Protein AF-A0A7V5PD29-F1 (afdb_monomer_lite)

Sequence (175 aa):
MPEIHNSINRNTGRVLEGGLYTTETTFYGQGNYLDLYAETDEADSLERYLSHVAATGFGKDGALGKGFFKWERDDTFAPGDLFGRGDHSMNLSVFSAKDLSSVSGTYEIFTKYGKVWNGFGENNPFKKPFLAFREGSVFTSYPLRGSALTDVHSNPSIIHCTVPLMIRFKMTGAA

Structure (mmCIF, N/CA/C/O backbone):
data_AF-A0A7V5PD29-F1
#
_entry.id   AF-A0A7V5PD29-F1
#
loop_
_atom_site.group_PDB
_atom_site.id
_atom_site.type_symbol
_atom_site.label_atom_id
_atom_site.label_alt_id
_atom_site.label_comp_id
_atom_site.label_asym_id
_atom_site.label_entity_id
_atom_site.label_seq_id
_atom_site.pdbx_PDB_ins_code
_atom_site.Cartn_x
_atom_site.Cartn_y
_atom_site.Cartn_z
_atom_site.occupancy
_atom_site.B_iso_or_equiv
_atom_site.auth_seq_id
_atom_site.auth_comp_id
_atom_site.auth_asym_id
_atom_site.auth_atom_id
_atom_site.pdbx_PDB_model_num
ATOM 1 N N . MET A 1 1 ? -17.714 11.824 0.009 1.00 73.81 1 MET A N 1
ATOM 2 C CA . MET A 1 1 ? -18.960 12.444 0.502 1.00 73.81 1 MET A CA 1
ATOM 3 C C . MET A 1 1 ? -19.035 12.237 2.008 1.00 73.81 1 MET A C 1
ATOM 5 O O . MET A 1 1 ? -18.828 11.105 2.437 1.00 73.81 1 MET A O 1
ATOM 9 N N . PRO A 1 2 ? -19.231 13.301 2.802 1.00 81.50 2 PRO A N 1
ATOM 10 C CA . PRO A 1 2 ? -19.313 13.188 4.253 1.00 81.50 2 PRO A CA 1
ATOM 11 C C . PRO A 1 2 ? -20.634 12.538 4.683 1.00 81.50 2 PRO A C 1
ATOM 13 O O . PRO A 1 2 ? -21.703 12.934 4.223 1.00 81.50 2 PRO A O 1
ATOM 16 N N . GLU A 1 3 ? -20.556 11.567 5.585 1.00 84.81 3 GLU A N 1
ATOM 17 C CA . GLU A 1 3 ? -21.690 10.942 6.264 1.00 84.81 3 GLU A CA 1
ATOM 18 C C . GLU A 1 3 ? -21.603 11.243 7.761 1.00 84.81 3 GLU A C 1
ATOM 20 O O . GLU A 1 3 ? -20.543 11.107 8.372 1.00 84.81 3 GLU A O 1
ATOM 25 N N . ILE A 1 4 ? -22.711 11.673 8.360 1.00 86.81 4 ILE A N 1
ATOM 26 C CA . ILE A 1 4 ? -22.769 12.016 9.783 1.00 86.81 4 ILE A CA 1
ATOM 27 C C . ILE A 1 4 ? -23.330 10.820 10.550 1.00 86.81 4 ILE A C 1
ATOM 29 O O . ILE A 1 4 ? -24.407 10.319 10.233 1.00 86.81 4 ILE A O 1
ATOM 33 N N . HIS A 1 5 ? -22.619 10.397 11.590 1.00 83.94 5 HIS A N 1
ATOM 34 C CA . HIS A 1 5 ? -22.995 9.286 12.455 1.00 83.94 5 HIS A CA 1
ATOM 35 C C . HIS A 1 5 ? -23.144 9.745 13.900 1.00 83.94 5 HIS A C 1
ATOM 37 O O . HIS A 1 5 ? -22.435 10.642 14.358 1.00 83.94 5 HIS A O 1
ATOM 43 N N . ASN A 1 6 ? -24.036 9.085 14.638 1.00 88.62 6 ASN A N 1
ATOM 44 C CA . ASN A 1 6 ? -24.208 9.272 16.071 1.00 88.62 6 ASN A CA 1
ATOM 45 C C . ASN A 1 6 ? -24.118 7.942 16.840 1.00 88.62 6 ASN A C 1
ATOM 47 O O . ASN A 1 6 ? -24.617 6.905 16.409 1.00 88.62 6 ASN A O 1
ATOM 51 N N . SER A 1 7 ? -23.509 7.977 18.023 1.00 86.69 7 SER A N 1
ATOM 52 C CA . SER A 1 7 ? -23.497 6.860 18.972 1.00 86.69 7 SER A CA 1
ATOM 53 C C . SER A 1 7 ? -24.599 7.056 20.013 1.00 86.69 7 SER A C 1
ATOM 55 O O . SER A 1 7 ? -24.558 8.015 20.784 1.00 86.69 7 SER A O 1
ATOM 57 N N . ILE A 1 8 ? -25.586 6.158 20.044 1.00 86.00 8 ILE A N 1
ATOM 58 C CA . ILE A 1 8 ? -26.769 6.265 20.915 1.00 86.00 8 ILE A CA 1
ATOM 59 C C . ILE A 1 8 ? -26.630 5.335 22.124 1.00 86.00 8 ILE A C 1
ATOM 61 O O . ILE A 1 8 ? -26.374 4.137 21.983 1.00 86.00 8 ILE A O 1
ATOM 65 N N . ASN A 1 9 ? -26.851 5.873 23.324 1.00 82.56 9 ASN A N 1
ATOM 66 C CA . ASN A 1 9 ? -26.963 5.078 24.539 1.00 82.56 9 ASN A CA 1
ATOM 67 C C . ASN A 1 9 ? -28.313 4.344 24.559 1.00 82.56 9 ASN A C 1
ATOM 69 O O . ASN A 1 9 ? -29.371 4.972 24.604 1.00 82.56 9 ASN A O 1
ATOM 73 N N . ARG A 1 10 ? -28.276 3.007 24.571 1.00 81.75 10 ARG A N 1
ATOM 74 C CA . ARG A 1 10 ? -29.480 2.159 24.510 1.00 81.75 10 ARG A CA 1
ATOM 75 C C . ARG A 1 10 ? -30.415 2.312 25.713 1.00 81.75 10 ARG A C 1
ATOM 77 O O . ARG A 1 10 ? -31.607 2.090 25.559 1.00 81.75 10 ARG A O 1
ATOM 84 N N . ASN A 1 11 ? -29.902 2.710 26.877 1.00 84.75 11 ASN A N 1
ATOM 85 C CA . ASN A 1 11 ? -30.702 2.843 28.097 1.00 84.75 11 ASN A CA 1
ATOM 86 C C . ASN A 1 11 ? -31.414 4.197 28.184 1.00 84.75 11 ASN A C 1
ATOM 88 O O . ASN A 1 11 ? -32.464 4.298 28.809 1.00 84.75 11 ASN A O 1
ATOM 92 N N . THR A 1 12 ? -30.840 5.246 27.588 1.00 85.56 12 THR A N 1
ATOM 93 C CA . THR A 1 12 ? -31.371 6.617 27.694 1.00 85.56 12 THR A CA 1
ATOM 94 C C . THR A 1 12 ? -31.971 7.138 26.392 1.00 85.56 12 THR A C 1
ATOM 96 O O . THR A 1 12 ? -32.627 8.177 26.407 1.00 85.56 12 THR A O 1
ATOM 99 N N . GLY A 1 13 ? -31.726 6.464 25.263 1.00 81.88 13 GLY A N 1
ATOM 100 C CA . GLY A 1 13 ? -32.143 6.906 23.929 1.00 81.88 13 GLY A CA 1
ATOM 101 C C . GLY A 1 13 ? -31.454 8.191 23.456 1.00 81.88 13 GLY A C 1
ATOM 102 O O . GLY A 1 13 ? -31.842 8.756 22.438 1.00 81.88 13 GLY A O 1
ATOM 103 N N . ARG A 1 14 ? -30.445 8.679 24.189 1.00 83.81 14 ARG A N 1
ATOM 104 C CA . ARG A 1 14 ? -29.728 9.923 23.887 1.00 83.81 14 ARG A CA 1
ATOM 105 C C . ARG A 1 14 ? -28.398 9.642 23.200 1.00 83.81 14 ARG A C 1
ATOM 107 O O . ARG A 1 14 ? -27.778 8.600 23.421 1.00 83.81 14 ARG A O 1
ATOM 114 N N . VAL A 1 15 ? -27.951 10.603 22.395 1.00 81.00 15 VAL A N 1
ATOM 115 C CA . VAL A 1 15 ? -26.598 10.602 21.830 1.00 81.00 15 VAL A CA 1
ATOM 116 C C . VAL A 1 15 ? -25.595 10.734 22.974 1.00 81.00 15 VAL A C 1
ATOM 118 O O . VAL A 1 15 ? -25.782 11.548 23.879 1.00 81.00 15 VAL A O 1
ATOM 121 N N . LEU A 1 16 ? -24.560 9.899 22.953 1.00 83.00 16 LEU A N 1
ATOM 122 C CA . LEU A 1 16 ? -23.448 9.995 23.889 1.00 83.00 16 LEU A CA 1
ATOM 123 C C . LEU A 1 16 ? -22.695 11.308 23.662 1.00 83.00 16 LEU A C 1
ATOM 125 O O . LEU A 1 16 ? -22.549 11.763 22.528 1.00 83.00 16 LEU A O 1
ATOM 129 N N . GLU A 1 17 ? -22.191 11.907 24.733 1.00 80.44 17 GLU A N 1
ATOM 130 C CA . GLU A 1 17 ? -21.298 13.057 24.617 1.00 80.44 17 GLU A CA 1
ATOM 131 C C . GLU A 1 17 ? -20.062 12.674 23.782 1.00 80.44 17 GLU A C 1
ATOM 133 O O . GLU A 1 17 ? -19.485 11.603 23.971 1.00 80.44 17 GLU A O 1
ATOM 138 N N . GLY A 1 18 ? -19.717 13.494 22.782 1.00 81.44 18 GLY A N 1
ATOM 139 C CA . GLY A 1 18 ? -18.688 13.161 21.784 1.00 81.44 18 GLY A CA 1
ATOM 140 C C . GLY A 1 18 ? -19.080 12.060 20.783 1.00 81.44 18 GLY A C 1
ATOM 141 O O . GLY A 1 18 ? -18.259 11.634 19.978 1.00 81.44 18 GLY A O 1
ATOM 142 N N . GLY A 1 19 ? -20.330 11.592 20.805 1.00 79.19 19 GLY A N 1
ATOM 143 C CA . GLY A 1 19 ? -20.826 10.508 19.960 1.00 79.19 19 GLY A CA 1
ATOM 144 C C . GLY A 1 19 ? -21.197 10.913 18.534 1.00 79.19 19 GLY A C 1
ATOM 145 O O . GLY A 1 19 ? -21.569 10.031 17.770 1.00 79.19 19 GLY A O 1
ATOM 146 N N . LEU A 1 20 ? -21.129 12.200 18.178 1.00 86.56 20 LEU A N 1
ATOM 147 C CA . LEU A 1 20 ? -21.372 12.706 16.825 1.00 86.56 20 LEU A CA 1
ATOM 148 C C . LEU A 1 20 ? -20.046 12.792 16.061 1.00 86.56 20 LEU A C 1
ATOM 150 O O . LEU A 1 20 ? -19.130 13.482 16.504 1.00 86.56 20 LEU A O 1
ATOM 154 N N . TYR A 1 21 ? -19.942 12.117 14.919 1.00 83.94 21 TYR A N 1
ATOM 155 C CA . TYR A 1 21 ? -18.730 12.118 14.099 1.00 83.94 21 TYR A CA 1
ATOM 156 C C . TYR A 1 21 ? -19.053 12.007 12.611 1.00 83.94 21 TYR A C 1
ATOM 158 O O . TYR A 1 21 ? -20.093 11.478 12.223 1.00 83.94 21 TYR A O 1
ATOM 166 N N . THR A 1 22 ? -18.137 12.489 11.778 1.00 83.62 22 THR A N 1
ATOM 167 C CA . THR A 1 22 ? -18.254 12.422 10.319 1.00 83.62 22 THR A CA 1
ATOM 168 C C . THR A 1 22 ? -17.323 11.345 9.777 1.00 83.62 22 THR A C 1
ATOM 170 O O . THR A 1 22 ? -16.174 11.239 10.210 1.00 83.62 22 THR A O 1
ATOM 173 N N . THR A 1 23 ? -17.802 10.552 8.825 1.00 82.75 23 THR A N 1
ATOM 174 C CA . THR A 1 23 ? -16.977 9.645 8.021 1.00 82.75 23 THR A CA 1
ATOM 175 C C . THR A 1 23 ? -16.960 10.120 6.574 1.00 82.75 23 THR A C 1
ATOM 177 O O . THR A 1 23 ? -17.924 10.711 6.088 1.00 82.75 23 THR A O 1
ATOM 180 N N . GLU A 1 24 ? -15.852 9.901 5.873 1.00 83.50 24 GLU A N 1
ATOM 181 C CA . GLU A 1 24 ? -15.792 10.133 4.433 1.00 83.50 24 GLU A CA 1
ATOM 182 C C . GLU A 1 24 ? -16.029 8.824 3.693 1.00 83.50 24 GLU A C 1
ATOM 184 O O . GLU A 1 24 ? -15.363 7.823 3.955 1.00 83.50 24 GLU A O 1
ATOM 189 N N . THR A 1 25 ? -16.962 8.849 2.744 1.00 83.88 25 THR A N 1
ATOM 190 C CA . THR A 1 25 ? -17.231 7.718 1.853 1.00 83.88 25 THR A CA 1
ATOM 191 C C . THR A 1 25 ? -16.949 8.111 0.412 1.00 83.88 25 THR A C 1
ATOM 193 O O . THR A 1 25 ? -17.450 9.130 -0.076 1.00 83.88 25 THR A O 1
ATOM 196 N N . THR A 1 26 ? -16.156 7.303 -0.281 1.00 85.81 26 THR A N 1
ATOM 197 C CA . THR A 1 26 ? -15.910 7.454 -1.718 1.00 85.81 26 THR A CA 1
ATOM 198 C C . THR A 1 26 ? -16.947 6.650 -2.488 1.00 85.81 26 THR A C 1
ATOM 200 O O . THR A 1 26 ? -17.103 5.454 -2.253 1.00 85.81 26 THR A O 1
ATOM 203 N N . PHE A 1 27 ? -17.646 7.309 -3.412 1.00 83.88 27 PHE A N 1
ATOM 204 C CA . PHE A 1 27 ? -18.565 6.667 -4.345 1.00 83.88 27 PHE A CA 1
ATOM 205 C C . PHE A 1 27 ? -17.975 6.745 -5.746 1.00 83.88 27 PHE A C 1
ATOM 207 O O . PHE A 1 27 ? -17.613 7.828 -6.206 1.00 83.88 27 PHE A O 1
ATOM 214 N N . TYR A 1 28 ? -17.909 5.603 -6.418 1.00 85.38 28 TYR A N 1
ATOM 215 C CA . TYR A 1 28 ? -17.556 5.530 -7.828 1.00 85.38 28 TYR A CA 1
ATOM 216 C C . TYR A 1 28 ? -18.849 5.529 -8.643 1.00 85.38 28 TYR A C 1
ATOM 218 O O . TYR A 1 28 ? -19.780 4.779 -8.341 1.00 85.38 28 TYR A O 1
ATOM 226 N N . GLY A 1 29 ? -18.940 6.408 -9.643 1.00 82.94 29 GLY A N 1
ATOM 227 C CA . GLY A 1 29 ? -20.088 6.434 -10.551 1.00 82.94 29 GLY A CA 1
ATOM 228 C C . GLY A 1 29 ? -20.169 5.146 -11.375 1.00 82.94 29 GLY A C 1
ATOM 229 O O . GLY A 1 29 ? -19.162 4.457 -11.547 1.00 82.94 29 GLY A O 1
ATOM 230 N N . GLN A 1 30 ? -21.347 4.835 -11.918 1.00 83.56 30 GLN A N 1
ATOM 231 C CA . GLN A 1 30 ? -21.496 3.689 -12.819 1.00 83.56 30 GLN A CA 1
ATOM 232 C C . GLN A 1 30 ? -20.542 3.795 -14.016 1.00 83.56 30 GLN A C 1
ATOM 234 O O . GLN A 1 30 ? -20.339 4.880 -14.557 1.00 83.56 30 GLN A O 1
ATOM 239 N N . GLY A 1 31 ? -19.961 2.661 -14.414 1.00 84.56 31 GLY A N 1
ATOM 240 C CA . GLY A 1 31 ? -19.005 2.586 -15.521 1.00 84.56 31 GLY A CA 1
ATOM 241 C C . GLY A 1 31 ? -17.578 3.024 -15.180 1.00 84.56 31 GLY A C 1
ATOM 242 O O . GLY A 1 31 ? -16.736 3.008 -16.070 1.00 84.56 31 GLY A O 1
ATOM 243 N N . ASN A 1 32 ? -17.287 3.393 -13.926 1.00 86.94 32 ASN A N 1
ATOM 244 C CA . ASN A 1 32 ? -15.908 3.569 -13.472 1.00 86.94 32 ASN A CA 1
ATOM 245 C C . ASN A 1 32 ? -15.344 2.235 -12.985 1.00 86.94 32 ASN A C 1
ATOM 247 O O . ASN A 1 32 ? -15.967 1.557 -12.165 1.00 86.94 32 ASN A O 1
ATOM 251 N N . TYR A 1 33 ? -14.144 1.918 -13.452 1.00 88.50 33 TYR A N 1
ATOM 252 C CA . TYR A 1 33 ? -13.376 0.749 -13.049 1.00 88.50 33 TYR A CA 1
ATOM 253 C C . TYR A 1 33 ? -12.085 1.209 -12.373 1.00 88.50 33 TYR A C 1
ATOM 255 O O . TYR A 1 33 ? -11.612 2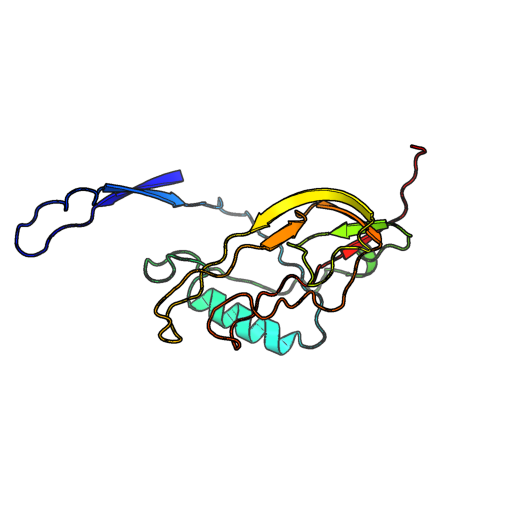.323 -12.607 1.00 88.50 33 TYR A O 1
ATOM 263 N N . LEU A 1 34 ? -11.559 0.368 -11.489 1.00 91.56 34 LEU A N 1
ATOM 264 C CA . LEU A 1 34 ? -10.257 0.562 -10.868 1.00 91.56 34 LEU A CA 1
ATOM 265 C C . LEU A 1 34 ? -9.372 -0.600 -11.285 1.00 91.56 34 LEU A C 1
ATOM 267 O O . LEU A 1 34 ? -9.777 -1.753 -11.129 1.00 91.56 34 LEU A O 1
ATOM 271 N N . ASP A 1 35 ? -8.165 -0.284 -11.729 1.00 91.62 35 ASP A N 1
ATOM 272 C CA . ASP A 1 35 ? -7.175 -1.294 -12.069 1.00 91.62 35 ASP A CA 1
ATOM 273 C C . ASP A 1 35 ? -6.313 -1.608 -10.848 1.00 91.62 35 ASP A C 1
ATOM 275 O O . ASP A 1 35 ? -5.833 -0.713 -10.142 1.00 91.62 35 ASP A O 1
ATOM 279 N N . LEU A 1 36 ? -6.106 -2.899 -10.602 1.00 92.06 36 LEU A N 1
ATOM 280 C CA . LEU A 1 36 ? -5.194 -3.397 -9.584 1.00 92.06 36 LEU A CA 1
ATOM 281 C C . LEU A 1 36 ? -4.039 -4.115 -10.275 1.00 92.06 36 LEU A C 1
ATOM 283 O O . LEU A 1 36 ? -4.227 -5.163 -10.884 1.00 92.06 36 LEU A O 1
ATOM 287 N N . TYR A 1 37 ? -2.836 -3.577 -10.116 1.00 91.00 37 TYR A N 1
ATOM 288 C CA . TYR A 1 37 ? -1.618 -4.191 -10.629 1.00 91.00 37 TYR A CA 1
ATOM 289 C C . TYR A 1 37 ? -0.916 -4.963 -9.513 1.00 91.00 37 TYR A C 1
ATOM 291 O O . TYR A 1 37 ? -0.724 -4.443 -8.411 1.00 91.00 37 TYR A O 1
ATOM 299 N N . ALA A 1 38 ? -0.511 -6.197 -9.802 1.00 90.44 38 ALA A N 1
ATOM 300 C CA . ALA A 1 38 ? 0.239 -7.038 -8.882 1.00 90.44 38 ALA A CA 1
ATOM 301 C C . ALA A 1 38 ? 1.294 -7.851 -9.638 1.00 90.44 38 ALA A C 1
ATOM 303 O O . ALA A 1 38 ? 1.020 -8.412 -10.696 1.00 90.44 38 ALA A O 1
ATOM 304 N N . GLU A 1 39 ? 2.491 -7.934 -9.067 1.00 89.12 39 GLU A N 1
ATOM 305 C CA . GLU A 1 39 ? 3.559 -8.817 -9.531 1.00 89.12 39 GLU A CA 1
ATOM 306 C C . GLU A 1 39 ? 3.673 -9.985 -8.546 1.00 89.12 39 GLU A C 1
ATOM 308 O O . GLU A 1 39 ? 3.920 -9.780 -7.356 1.00 89.12 39 GLU A O 1
ATOM 313 N N . THR A 1 40 ? 3.426 -11.207 -9.017 1.00 90.19 40 THR A N 1
ATOM 314 C CA . THR A 1 40 ? 3.457 -12.416 -8.187 1.00 90.19 40 THR A CA 1
ATOM 315 C C . THR A 1 40 ? 3.682 -13.663 -9.039 1.00 90.19 40 THR A C 1
ATOM 317 O O . THR A 1 40 ? 3.258 -13.727 -10.191 1.00 90.19 40 THR A O 1
ATOM 320 N N . ASP A 1 41 ? 4.333 -14.663 -8.457 1.00 93.62 41 ASP A N 1
ATOM 321 C CA . ASP A 1 41 ? 4.424 -16.038 -8.949 1.00 93.62 41 ASP A CA 1
ATOM 322 C C . ASP A 1 41 ? 3.269 -16.932 -8.449 1.00 93.62 41 ASP A C 1
ATOM 324 O O . ASP A 1 41 ? 3.101 -18.052 -8.925 1.00 93.62 41 ASP A O 1
ATOM 328 N N . GLU A 1 42 ? 2.427 -16.427 -7.541 1.00 95.88 42 GLU A N 1
ATOM 329 C CA . GLU A 1 42 ? 1.305 -17.133 -6.915 1.00 95.88 42 GLU A CA 1
ATOM 330 C C . GLU A 1 42 ? -0.056 -16.507 -7.282 1.00 95.88 42 GLU A C 1
ATOM 332 O O . GLU A 1 42 ? -0.888 -16.212 -6.416 1.00 95.88 42 GLU A O 1
ATOM 337 N N . ALA A 1 43 ? -0.298 -16.293 -8.578 1.00 93.56 43 ALA A N 1
ATOM 338 C CA . ALA A 1 43 ? -1.506 -15.619 -9.068 1.00 93.56 43 ALA A CA 1
ATOM 339 C C . ALA A 1 43 ? -2.809 -16.257 -8.541 1.00 93.56 43 ALA A C 1
ATOM 341 O O . ALA A 1 43 ? -3.678 -15.550 -8.034 1.00 93.56 43 ALA A O 1
ATOM 342 N N . ASP A 1 44 ? -2.913 -17.588 -8.551 1.00 96.12 44 ASP A N 1
ATOM 343 C CA . ASP A 1 44 ? -4.108 -18.300 -8.074 1.00 96.12 44 ASP A CA 1
ATOM 344 C C . ASP A 1 44 ? -4.380 -18.056 -6.576 1.00 96.12 44 ASP A C 1
ATOM 346 O O . ASP A 1 44 ? -5.527 -17.885 -6.149 1.00 96.12 44 ASP A O 1
ATOM 350 N N . SER A 1 45 ? -3.322 -18.004 -5.755 1.00 97.38 45 SER A N 1
ATOM 351 C CA . SER A 1 45 ? -3.433 -17.681 -4.327 1.00 97.38 45 SER A CA 1
ATOM 352 C C . SER A 1 45 ? -3.923 -16.247 -4.136 1.00 97.38 45 SER A C 1
ATOM 354 O O . SER A 1 45 ? -4.841 -16.015 -3.342 1.00 97.38 45 SER A O 1
ATOM 356 N N . LEU A 1 46 ? -3.332 -15.294 -4.865 1.00 95.69 46 LEU A N 1
ATOM 357 C CA . LEU A 1 46 ? -3.721 -13.885 -4.824 1.00 95.69 46 LEU A CA 1
ATOM 358 C C . LEU A 1 46 ? -5.199 -13.716 -5.180 1.00 95.69 46 LEU A C 1
ATOM 360 O O . LEU A 1 46 ? -5.932 -13.064 -4.442 1.00 95.69 46 LEU A O 1
ATOM 364 N N . GLU A 1 47 ? -5.659 -14.348 -6.254 1.00 96.38 47 GLU A N 1
ATOM 365 C CA . GLU A 1 47 ? -7.042 -14.252 -6.724 1.00 96.38 47 GLU A CA 1
ATOM 366 C C . GLU A 1 47 ? -8.049 -14.885 -5.780 1.00 96.38 47 GLU A C 1
ATOM 368 O O . GLU A 1 47 ? -9.144 -14.351 -5.570 1.00 96.38 47 GLU A O 1
ATOM 373 N N . ARG A 1 48 ? -7.671 -15.997 -5.145 1.00 97.62 48 ARG A N 1
ATOM 374 C CA . ARG A 1 48 ? -8.475 -16.599 -4.083 1.00 97.62 48 ARG A CA 1
ATOM 375 C C . ARG A 1 48 ? -8.659 -15.625 -2.920 1.00 97.62 48 ARG A C 1
ATOM 377 O O . ARG A 1 48 ? -9.779 -15.459 -2.433 1.00 97.62 48 ARG A O 1
ATOM 384 N N . TYR A 1 49 ? -7.584 -14.974 -2.472 1.00 96.38 49 TYR A N 1
ATOM 385 C CA . TYR A 1 49 ? -7.670 -13.985 -1.395 1.00 96.38 49 TYR A CA 1
ATOM 386 C C . TYR A 1 49 ? -8.412 -12.720 -1.831 1.00 96.38 49 TYR A C 1
ATOM 388 O O . TYR A 1 49 ? -9.235 -12.215 -1.069 1.00 96.38 49 TYR A O 1
ATOM 396 N N . LEU A 1 50 ? -8.198 -12.245 -3.058 1.00 96.44 50 LEU A N 1
ATOM 397 C CA . LEU A 1 50 ? -8.903 -11.094 -3.614 1.00 96.44 50 LEU A CA 1
ATOM 398 C C . LEU A 1 50 ? -10.410 -11.354 -3.689 1.00 96.44 50 LEU A C 1
ATOM 400 O O . LEU A 1 50 ? -11.194 -10.508 -3.271 1.00 96.44 50 LEU A O 1
ATOM 404 N N . SER A 1 51 ? -10.818 -12.551 -4.116 1.00 97.38 51 SER A N 1
ATOM 405 C CA . SER A 1 51 ? -12.222 -12.983 -4.126 1.00 97.38 51 SER A CA 1
ATOM 406 C C . SER A 1 51 ? -12.829 -13.026 -2.727 1.00 97.38 51 SER A C 1
ATOM 408 O O . SER A 1 51 ? -13.973 -12.617 -2.532 1.00 97.38 51 SER A O 1
ATOM 410 N N . HIS A 1 52 ? -12.063 -13.478 -1.732 1.00 95.88 52 HIS A N 1
ATOM 411 C CA . HIS A 1 52 ? -12.506 -13.433 -0.343 1.00 95.88 52 HIS A CA 1
ATOM 412 C C . HIS A 1 52 ? -12.717 -11.989 0.135 1.00 95.88 52 HIS A C 1
ATOM 414 O O . HIS A 1 52 ? -13.754 -11.688 0.726 1.00 95.88 52 HIS A O 1
ATOM 420 N N . VAL A 1 53 ? -11.783 -11.081 -0.160 1.00 94.56 53 VAL A N 1
ATOM 421 C CA . VAL A 1 53 ? -11.902 -9.655 0.192 1.00 94.56 53 VAL A CA 1
ATOM 422 C C . VAL A 1 53 ? -13.084 -9.006 -0.534 1.00 94.56 53 VAL A C 1
ATOM 424 O O . VAL A 1 53 ? -13.872 -8.303 0.093 1.00 94.56 53 VAL A O 1
ATOM 427 N N . ALA A 1 54 ? -13.276 -9.301 -1.819 1.00 95.19 54 ALA A N 1
ATOM 428 C CA . ALA A 1 54 ? -14.410 -8.831 -2.612 1.00 95.19 54 ALA A CA 1
ATOM 429 C C . ALA A 1 54 ? -15.762 -9.233 -1.994 1.00 95.19 54 ALA A C 1
ATOM 431 O O . ALA A 1 54 ? -16.696 -8.429 -1.955 1.00 95.19 54 ALA A O 1
ATOM 432 N N . ALA A 1 55 ? -15.843 -10.457 -1.459 1.00 93.94 55 ALA A N 1
ATOM 433 C CA . ALA A 1 55 ? -17.041 -11.016 -0.837 1.00 93.94 55 ALA A CA 1
ATOM 434 C C . ALA A 1 55 ? -17.254 -10.608 0.633 1.00 93.94 55 ALA A C 1
ATOM 436 O O . ALA A 1 55 ? -18.351 -10.796 1.152 1.00 93.94 55 ALA A O 1
ATOM 437 N N . THR A 1 56 ? -16.228 -10.096 1.317 1.00 92.31 56 THR A N 1
ATOM 438 C CA . THR A 1 56 ? -16.296 -9.702 2.742 1.00 92.31 56 THR A CA 1
ATOM 439 C C . THR A 1 56 ? -16.225 -8.193 2.967 1.00 92.31 56 THR A C 1
ATOM 441 O O . THR A 1 56 ? -16.555 -7.718 4.054 1.00 92.31 56 THR A O 1
ATOM 444 N N . GLY A 1 57 ? -15.858 -7.443 1.929 1.00 92.19 57 GLY A N 1
ATOM 445 C CA . GLY A 1 57 ? -15.723 -5.996 1.938 1.00 92.19 57 GLY A CA 1
ATOM 446 C C . GLY A 1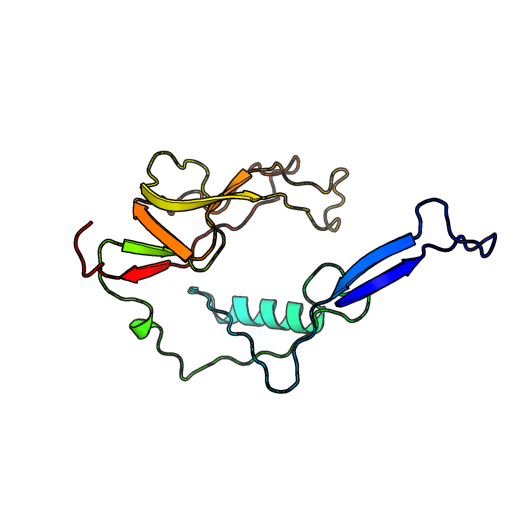 57 ? -14.311 -5.541 2.316 1.00 92.19 57 GLY A C 1
ATOM 447 O O . GLY A 1 57 ? -13.746 -5.946 3.331 1.00 92.19 57 GLY A O 1
ATOM 448 N N . PHE A 1 58 ? -13.735 -4.650 1.507 1.00 90.38 58 PHE A N 1
ATOM 449 C CA . PHE A 1 58 ? -12.452 -4.011 1.784 1.00 90.38 58 PHE A CA 1
ATOM 450 C C . PHE A 1 58 ? -12.605 -2.754 2.653 1.00 90.38 58 PHE A C 1
ATOM 452 O O . PHE A 1 58 ? -13.408 -1.864 2.369 1.00 90.38 58 PHE A O 1
ATOM 459 N N . GLY A 1 59 ? -11.756 -2.635 3.674 1.00 86.06 59 GLY A N 1
ATOM 460 C CA . GLY A 1 59 ? -11.657 -1.445 4.517 1.00 86.06 59 GLY A CA 1
ATOM 461 C C . GLY A 1 59 ? -12.453 -1.526 5.822 1.00 86.06 59 GLY A C 1
ATOM 462 O O . GLY A 1 59 ? -12.934 -2.576 6.237 1.00 86.06 59 GLY A O 1
ATOM 463 N N . LYS A 1 60 ? -12.533 -0.388 6.517 1.00 79.62 60 LYS A N 1
ATOM 464 C CA . LYS A 1 60 ? -13.027 -0.296 7.903 1.00 79.62 60 LYS A CA 1
ATOM 465 C C . LYS A 1 60 ? -14.506 -0.676 8.057 1.00 79.62 60 LYS A C 1
ATOM 467 O O . LYS A 1 60 ? -14.881 -1.244 9.078 1.00 79.62 60 LYS A O 1
ATOM 472 N N . ASP A 1 61 ? -15.323 -0.364 7.057 1.00 82.12 61 ASP A N 1
ATOM 473 C CA . ASP A 1 61 ? -16.784 -0.402 7.162 1.00 82.12 61 ASP A CA 1
ATOM 474 C C . ASP A 1 61 ? -17.404 -1.600 6.412 1.00 82.12 61 ASP A C 1
ATOM 476 O O . ASP A 1 61 ? -18.573 -1.557 6.027 1.00 82.12 61 ASP A O 1
ATOM 480 N N . GLY A 1 62 ? -16.645 -2.692 6.236 1.00 80.62 62 GLY A N 1
ATOM 481 C CA . GLY A 1 62 ? -17.133 -3.934 5.615 1.00 80.62 62 GLY A CA 1
ATOM 482 C C . GLY A 1 62 ? -18.402 -4.479 6.280 1.00 80.62 62 GLY A C 1
ATOM 483 O O . GLY A 1 62 ? -19.383 -4.798 5.613 1.00 80.62 62 GLY A O 1
ATOM 484 N N . ALA A 1 63 ? -18.453 -4.454 7.617 1.00 79.81 63 ALA A N 1
ATOM 485 C CA . ALA A 1 63 ? -19.626 -4.878 8.389 1.00 79.81 63 ALA A CA 1
ATOM 486 C C . ALA A 1 63 ? -20.877 -3.999 8.175 1.00 79.81 63 ALA A C 1
ATOM 488 O O . ALA A 1 63 ? -21.983 -4.421 8.505 1.00 79.81 63 ALA A O 1
ATOM 489 N N . LEU A 1 64 ? -20.718 -2.788 7.629 1.00 82.19 64 LEU A N 1
ATOM 490 C CA . LEU A 1 64 ? -21.817 -1.880 7.281 1.00 82.19 64 LEU A CA 1
ATOM 491 C C . LEU A 1 64 ? -22.250 -2.022 5.813 1.00 82.19 64 LEU A C 1
ATOM 493 O O . LEU A 1 64 ? -23.017 -1.198 5.321 1.00 82.19 64 LEU A O 1
ATOM 497 N N . GLY A 1 65 ? -21.754 -3.041 5.101 1.00 83.50 65 GLY A N 1
ATOM 498 C CA . GLY A 1 65 ? -22.072 -3.269 3.692 1.00 83.50 65 GLY A CA 1
ATOM 499 C C . GLY A 1 65 ? -21.202 -2.476 2.711 1.00 83.50 65 GLY A C 1
ATOM 500 O O . GLY A 1 65 ? -21.508 -2.456 1.521 1.00 83.50 65 GLY A O 1
ATOM 501 N N . LYS A 1 66 ? -20.133 -1.805 3.170 1.00 87.56 66 LYS A N 1
ATOM 502 C CA . LYS A 1 66 ? -19.234 -1.017 2.307 1.00 87.56 66 LYS A CA 1
ATOM 503 C C . LYS A 1 66 ? -18.035 -1.837 1.828 1.00 87.56 66 LYS A C 1
ATOM 505 O O . LYS A 1 66 ? -17.656 -2.827 2.440 1.00 87.56 66 LYS A O 1
ATOM 510 N N . GLY A 1 67 ? -17.417 -1.400 0.732 1.00 90.12 67 GLY A N 1
ATOM 511 C CA . GLY A 1 67 ? -16.163 -1.981 0.239 1.00 90.12 67 GLY A CA 1
ATOM 512 C C . GLY A 1 67 ? -16.301 -3.324 -0.481 1.00 90.12 67 GLY A C 1
ATOM 513 O O . GLY A 1 67 ? -15.284 -3.937 -0.783 1.00 90.12 67 GLY A O 1
ATOM 514 N N . PHE A 1 68 ? -17.521 -3.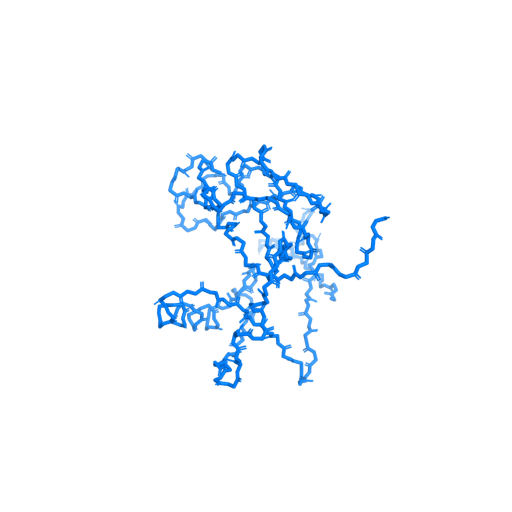791 -0.753 1.00 92.94 68 PHE A N 1
ATOM 515 C CA . PHE A 1 68 ? -17.766 -4.935 -1.631 1.00 92.94 68 PHE A CA 1
ATOM 516 C C . PHE A 1 68 ? -17.505 -4.528 -3.080 1.00 92.94 68 PHE A C 1
ATOM 518 O O . PHE A 1 68 ? -17.858 -3.422 -3.493 1.00 92.94 68 PHE A O 1
ATOM 525 N N . PHE A 1 69 ? -16.920 -5.428 -3.858 1.00 92.81 69 PHE A N 1
ATOM 526 C CA . PHE A 1 69 ? -16.648 -5.198 -5.272 1.00 92.81 69 PHE A CA 1
ATOM 527 C C . PHE A 1 69 ? -16.719 -6.507 -6.053 1.00 92.81 69 PHE A C 1
ATOM 529 O O . PHE A 1 69 ? -16.833 -7.593 -5.486 1.00 92.81 69 PHE A O 1
ATOM 536 N N . LYS A 1 70 ? -16.676 -6.389 -7.377 1.00 94.12 70 LYS A N 1
ATOM 537 C CA . LYS A 1 70 ? -16.404 -7.497 -8.289 1.00 94.12 70 LYS A CA 1
ATOM 538 C C . LYS A 1 70 ? -15.077 -7.215 -8.967 1.00 94.12 70 LYS A C 1
ATOM 540 O O . LYS A 1 70 ? -14.708 -6.053 -9.117 1.00 94.12 70 LYS A O 1
ATOM 545 N N . TRP A 1 71 ? -14.385 -8.270 -9.353 1.00 95.56 71 TRP A N 1
ATOM 546 C CA . TRP A 1 71 ? -13.141 -8.169 -10.092 1.00 95.56 71 TRP A CA 1
ATOM 547 C C . TRP A 1 71 ? -13.145 -9.218 -11.199 1.00 95.56 71 TRP A C 1
ATOM 549 O O . TRP A 1 71 ? -13.840 -10.233 -11.101 1.00 95.56 71 TRP A O 1
ATOM 559 N N . GLU A 1 72 ? -12.374 -8.943 -12.237 1.00 94.94 72 GLU A N 1
ATOM 560 C CA . GLU A 1 72 ? -12.043 -9.874 -13.304 1.00 94.94 72 GLU A CA 1
ATOM 561 C C . GLU A 1 72 ? -10.559 -9.711 -13.628 1.00 94.94 72 GLU A C 1
ATOM 563 O O . GLU A 1 72 ? -9.988 -8.641 -13.398 1.00 94.94 72 GLU A O 1
ATOM 568 N N . ARG A 1 73 ? -9.916 -10.786 -14.087 1.00 93.38 73 ARG A N 1
ATOM 569 C CA . ARG A 1 73 ? -8.544 -10.701 -14.582 1.00 93.38 73 ARG A CA 1
ATOM 570 C C . ARG A 1 73 ? -8.585 -10.046 -15.960 1.00 93.38 73 ARG A C 1
ATOM 572 O O . ARG A 1 73 ? -9.349 -10.480 -16.818 1.00 93.38 73 ARG A O 1
ATOM 579 N N . ASP A 1 74 ? -7.747 -9.038 -16.173 1.00 91.56 74 ASP A N 1
ATOM 580 C CA . ASP A 1 74 ? -7.492 -8.526 -17.516 1.00 91.56 74 ASP A CA 1
ATOM 581 C C . ASP A 1 74 ? -6.467 -9.426 -18.220 1.00 91.56 74 ASP A C 1
ATOM 583 O O . ASP A 1 74 ? -5.258 -9.288 -18.037 1.00 91.56 74 ASP A O 1
ATOM 587 N N . ASP A 1 75 ? -6.960 -10.364 -19.027 1.00 89.56 75 ASP A N 1
ATOM 588 C CA . ASP A 1 75 ? -6.122 -11.261 -19.832 1.00 89.56 75 ASP A CA 1
ATOM 589 C C . ASP A 1 75 ? -5.513 -10.571 -21.069 1.00 89.56 75 ASP A C 1
ATOM 591 O O . ASP A 1 75 ? -4.704 -11.168 -21.783 1.00 89.56 75 ASP A O 1
ATOM 595 N N . THR A 1 76 ? -5.903 -9.325 -21.355 1.00 89.75 76 THR A N 1
ATOM 596 C CA . THR A 1 76 ? -5.366 -8.533 -22.472 1.00 89.75 76 THR A CA 1
ATOM 597 C C . THR A 1 76 ? -4.180 -7.672 -22.060 1.00 89.75 76 THR A C 1
ATOM 599 O O . THR A 1 76 ? -3.405 -7.237 -22.917 1.00 89.75 76 THR A O 1
ATOM 602 N N . PHE A 1 77 ? -4.004 -7.459 -20.757 1.00 87.62 77 PHE A N 1
ATOM 603 C CA . PHE A 1 77 ? -2.901 -6.686 -20.226 1.00 87.62 77 PHE A CA 1
ATOM 604 C C . PHE A 1 77 ? -1.559 -7.392 -20.467 1.00 87.62 77 PHE A C 1
ATOM 606 O O . PHE A 1 77 ? -1.287 -8.481 -19.956 1.00 87.62 77 PHE A O 1
ATOM 613 N N . ALA A 1 78 ? -0.683 -6.739 -21.232 1.00 83.38 78 ALA A N 1
ATOM 614 C CA . ALA A 1 78 ? 0.677 -7.194 -21.474 1.00 83.38 78 ALA A CA 1
ATOM 615 C C . ALA A 1 78 ? 1.651 -6.464 -20.525 1.00 83.38 78 ALA A C 1
ATOM 617 O O . ALA A 1 78 ? 2.017 -5.315 -20.781 1.00 83.38 78 ALA A O 1
ATOM 618 N N . PRO A 1 79 ? 2.153 -7.110 -19.454 1.00 76.44 79 PRO A N 1
ATOM 619 C CA . PRO A 1 79 ? 3.022 -6.450 -18.475 1.00 76.44 79 PRO A CA 1
ATOM 620 C C . PRO A 1 79 ? 4.320 -5.893 -19.074 1.00 76.44 79 PRO A C 1
ATOM 622 O O . PRO A 1 79 ? 4.894 -4.947 -18.535 1.00 76.44 79 PRO A O 1
ATOM 625 N N . GLY A 1 80 ? 4.778 -6.455 -20.199 1.00 74.06 80 GLY A N 1
ATOM 626 C CA . GLY A 1 80 ? 5.962 -5.984 -20.920 1.00 74.06 80 GLY A CA 1
ATOM 627 C C . GLY A 1 80 ? 5.915 -4.497 -21.287 1.00 74.06 80 GLY A C 1
ATOM 628 O O . GLY A 1 80 ? 6.972 -3.873 -21.351 1.00 74.06 80 GLY A O 1
ATOM 629 N N . ASP A 1 81 ? 4.720 -3.921 -21.439 1.00 66.69 81 ASP A N 1
ATOM 630 C CA . ASP A 1 81 ? 4.537 -2.501 -21.752 1.00 66.69 81 ASP A CA 1
ATOM 631 C C . ASP A 1 81 ? 4.822 -1.587 -20.546 1.00 66.69 81 ASP A C 1
ATOM 633 O O . ASP A 1 81 ? 5.244 -0.443 -20.720 1.00 66.69 81 ASP A O 1
ATOM 637 N N . LEU A 1 82 ? 4.660 -2.092 -19.315 1.00 69.88 82 LEU A N 1
ATOM 638 C CA . LEU A 1 82 ? 5.024 -1.375 -18.085 1.00 69.88 82 LEU A CA 1
ATOM 639 C C . LEU A 1 82 ? 6.483 -1.617 -17.678 1.00 69.88 82 LEU A C 1
ATOM 641 O O . LEU A 1 82 ? 7.111 -0.766 -17.048 1.00 69.88 82 LEU A O 1
ATOM 645 N N . PHE A 1 83 ? 7.063 -2.761 -18.037 1.00 70.44 83 PHE A N 1
ATOM 646 C CA . PHE A 1 83 ? 8.448 -3.087 -17.701 1.00 70.44 83 PHE A CA 1
ATOM 647 C C . PHE A 1 83 ? 9.421 -2.553 -18.754 1.00 70.44 83 PHE A C 1
ATOM 649 O O . PHE A 1 83 ? 10.099 -3.296 -19.470 1.00 70.44 83 PHE A O 1
ATOM 656 N N . GLY A 1 84 ? 9.520 -1.225 -18.823 1.00 71.19 84 GLY A N 1
ATOM 657 C CA . GLY A 1 84 ? 10.534 -0.560 -19.627 1.00 71.19 84 GLY A CA 1
ATOM 658 C C . GLY A 1 84 ? 11.962 -0.893 -19.173 1.00 71.19 84 GLY A C 1
ATOM 659 O O . GLY A 1 84 ? 12.224 -1.484 -18.122 1.00 71.19 84 GLY A O 1
ATOM 660 N N . ARG A 1 85 ? 12.944 -0.506 -19.990 1.00 79.44 85 ARG A N 1
ATOM 661 C CA . ARG A 1 85 ? 14.372 -0.635 -19.661 1.00 79.44 85 ARG A CA 1
ATOM 662 C C . ARG A 1 85 ? 14.925 0.729 -19.287 1.00 79.44 85 ARG A C 1
ATOM 664 O O . ARG A 1 85 ? 14.697 1.688 -20.015 1.00 79.44 85 ARG A O 1
ATOM 671 N N . GLY A 1 86 ? 15.713 0.799 -18.219 1.00 86.44 86 GLY A N 1
ATOM 672 C CA . GLY A 1 86 ? 16.381 2.027 -17.804 1.00 86.44 86 GLY A CA 1
ATOM 673 C C . GLY A 1 86 ? 16.986 1.944 -16.409 1.00 86.44 86 GLY A C 1
ATOM 674 O O . GLY A 1 86 ? 16.972 0.892 -15.769 1.00 86.44 86 GLY A O 1
ATOM 675 N N . ASP A 1 87 ? 17.547 3.067 -15.987 1.00 90.81 87 ASP A N 1
ATOM 676 C CA . ASP A 1 87 ? 18.224 3.315 -14.712 1.00 90.81 87 ASP A CA 1
ATOM 677 C C . ASP A 1 87 ? 17.335 4.047 -13.691 1.00 90.81 87 ASP A C 1
ATOM 679 O O . ASP A 1 87 ? 17.734 4.213 -12.541 1.00 90.81 87 ASP A O 1
ATOM 683 N N . HIS A 1 88 ? 16.117 4.431 -14.084 1.00 93.81 88 HIS A N 1
ATOM 684 C CA . HIS A 1 88 ? 15.115 5.037 -13.211 1.00 93.81 88 HIS A CA 1
ATOM 685 C C . HIS A 1 88 ? 13.950 4.070 -12.986 1.00 93.81 88 HIS A C 1
ATOM 687 O O . HIS A 1 88 ? 13.580 3.298 -13.873 1.00 93.81 88 HIS A O 1
ATOM 693 N N . SER A 1 89 ? 13.380 4.098 -11.783 1.00 94.25 89 SER A N 1
ATOM 694 C CA . SER A 1 89 ? 12.249 3.260 -11.376 1.00 94.25 89 SER A CA 1
ATOM 695 C C . SER A 1 89 ? 11.179 4.115 -10.703 1.00 94.25 89 SER A C 1
ATOM 697 O O . SER A 1 89 ? 11.435 4.692 -9.651 1.00 94.25 89 SER A O 1
ATOM 699 N N . MET A 1 90 ? 9.997 4.217 -11.308 1.00 94.44 90 MET A N 1
ATOM 700 C CA . MET A 1 90 ? 8.832 4.886 -10.731 1.00 94.44 90 MET A CA 1
ATOM 701 C C . MET A 1 90 ? 8.025 3.896 -9.899 1.00 94.44 90 MET A C 1
ATOM 703 O O . MET A 1 90 ? 7.679 2.815 -10.367 1.00 94.44 90 MET A O 1
ATOM 707 N N . ASN A 1 91 ? 7.707 4.284 -8.675 1.00 94.56 91 ASN A N 1
ATOM 708 C CA . ASN A 1 91 ? 6.986 3.467 -7.715 1.00 94.56 91 ASN A CA 1
ATOM 709 C C . ASN A 1 91 ? 5.468 3.616 -7.867 1.00 94.56 91 ASN A C 1
ATOM 711 O O . ASN A 1 91 ? 4.959 4.733 -7.893 1.00 94.56 91 ASN A O 1
ATOM 715 N N . LEU A 1 92 ? 4.745 2.501 -7.922 1.00 93.44 92 LEU A N 1
ATOM 716 C CA . LEU A 1 92 ? 3.283 2.457 -8.037 1.00 93.44 92 LEU A CA 1
ATOM 717 C C . LEU A 1 92 ? 2.570 2.154 -6.715 1.00 93.44 92 LEU A C 1
ATOM 719 O O . LEU A 1 92 ? 1.344 2.169 -6.667 1.00 93.44 92 LEU A O 1
ATOM 723 N N . SER A 1 93 ? 3.313 1.844 -5.653 1.00 93.44 93 SER A N 1
ATOM 724 C CA . SER A 1 93 ? 2.748 1.480 -4.353 1.00 93.44 93 SER A CA 1
ATOM 725 C C . SER A 1 93 ? 3.379 2.294 -3.225 1.00 93.44 93 SER A C 1
ATOM 727 O O . SER A 1 93 ? 4.205 3.172 -3.446 1.00 93.44 93 SER A O 1
ATOM 729 N N . VAL A 1 94 ? 2.998 2.041 -1.977 1.00 94.31 94 VAL A N 1
ATOM 730 C CA . VAL A 1 94 ? 3.721 2.614 -0.837 1.00 94.31 94 VAL A CA 1
ATOM 731 C C . VAL A 1 94 ? 5.014 1.834 -0.614 1.00 94.31 94 VAL A C 1
ATOM 733 O O . VAL A 1 94 ? 4.972 0.637 -0.323 1.00 94.31 94 VAL A O 1
ATOM 736 N N . PHE A 1 95 ? 6.152 2.527 -0.655 1.00 97.31 95 PHE A N 1
ATOM 737 C CA . PHE A 1 95 ? 7.469 1.918 -0.472 1.00 97.31 95 PHE A CA 1
ATOM 738 C C . PHE A 1 95 ? 8.111 2.311 0.861 1.00 97.31 95 PHE A C 1
ATOM 740 O O . PHE A 1 95 ? 8.072 3.466 1.277 1.00 97.31 95 PHE A O 1
ATOM 747 N N . SER A 1 96 ? 8.737 1.344 1.522 1.00 97.19 96 SER A N 1
ATOM 748 C CA . SER A 1 96 ? 9.637 1.536 2.658 1.00 97.19 96 SER A CA 1
ATOM 749 C C . SER A 1 96 ? 10.521 0.295 2.806 1.00 97.19 96 SER A C 1
ATOM 751 O O . SER A 1 96 ? 10.230 -0.758 2.231 1.00 97.19 96 SER A O 1
ATOM 753 N N . ALA A 1 97 ? 11.592 0.405 3.584 1.00 96.75 97 ALA A N 1
ATOM 754 C CA . ALA A 1 97 ? 12.447 -0.706 3.970 1.00 96.75 97 ALA A CA 1
ATOM 755 C C . ALA A 1 97 ? 13.101 -0.425 5.330 1.00 96.75 97 ALA A C 1
ATOM 757 O O . ALA A 1 97 ? 13.118 0.710 5.804 1.00 96.75 97 ALA A O 1
ATOM 758 N N . LYS A 1 98 ? 13.658 -1.465 5.961 1.00 94.88 98 LYS A N 1
ATOM 759 C CA . LYS A 1 98 ? 14.367 -1.339 7.250 1.00 94.88 98 LYS A CA 1
ATOM 760 C C . LYS A 1 98 ? 15.571 -0.398 7.209 1.00 94.88 98 LYS A C 1
ATOM 762 O O . LYS A 1 98 ? 15.857 0.259 8.202 1.00 94.88 98 LYS A O 1
ATOM 767 N N . ASP A 1 99 ? 16.279 -0.381 6.088 1.00 95.06 99 ASP A N 1
ATOM 768 C CA . ASP A 1 99 ? 17.407 0.507 5.839 1.00 95.06 99 ASP A CA 1
ATOM 769 C C . ASP A 1 99 ? 17.106 1.287 4.565 1.00 95.06 99 ASP A C 1
ATOM 771 O O . ASP A 1 99 ? 16.860 0.685 3.525 1.00 95.06 99 ASP A O 1
ATOM 775 N N . LEU A 1 100 ? 17.081 2.614 4.667 1.00 95.38 100 LEU A N 1
ATOM 776 C CA . LEU A 1 100 ? 16.794 3.534 3.566 1.00 95.38 100 LEU A CA 1
ATOM 777 C C . LEU A 1 100 ? 18.031 4.336 3.136 1.00 95.38 100 LEU A C 1
ATOM 779 O O . LEU A 1 100 ? 17.918 5.227 2.299 1.00 95.38 100 LEU A O 1
ATOM 783 N N . SER A 1 101 ? 19.211 4.035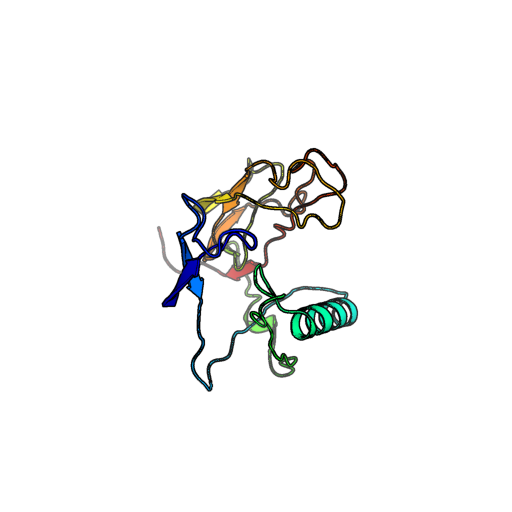 3.687 1.00 95.19 101 SER A N 1
ATOM 784 C CA . SER A 1 101 ? 20.450 4.795 3.455 1.00 95.19 101 SER A CA 1
ATOM 785 C C . SER A 1 101 ? 20.923 4.796 1.999 1.00 95.19 101 SER A C 1
ATOM 787 O O . SER A 1 101 ? 21.622 5.714 1.579 1.00 95.19 101 SER A O 1
ATOM 789 N N . SER A 1 102 ? 20.529 3.785 1.224 1.00 94.06 102 SER A N 1
ATOM 790 C CA . SER A 1 102 ? 20.882 3.634 -0.189 1.00 94.06 102 SER A CA 1
ATOM 791 C C . SER A 1 102 ? 19.883 4.275 -1.153 1.00 94.06 102 SER A C 1
ATOM 793 O O . SER A 1 102 ? 20.075 4.172 -2.367 1.00 94.06 102 SER A O 1
ATOM 795 N N . VAL A 1 103 ? 18.811 4.900 -0.652 1.00 96.81 103 VAL A N 1
ATOM 796 C CA . VAL A 1 103 ? 17.778 5.486 -1.511 1.00 96.81 103 VAL A CA 1
ATOM 797 C C . VAL A 1 103 ? 18.281 6.773 -2.163 1.00 96.81 103 VAL A C 1
ATOM 799 O O . VAL A 1 103 ? 18.735 7.691 -1.485 1.00 96.81 103 VAL A O 1
ATOM 802 N N . SER A 1 104 ? 18.144 6.860 -3.486 1.00 97.12 104 SER A N 1
ATOM 803 C CA . SER A 1 104 ? 18.416 8.070 -4.268 1.00 97.12 104 SER A CA 1
ATOM 804 C C . SER A 1 104 ? 17.375 8.262 -5.368 1.00 97.12 104 SER A C 1
ATOM 806 O O . SER A 1 104 ? 16.854 7.286 -5.910 1.00 97.12 104 SER A O 1
ATOM 808 N N . GLY A 1 105 ? 17.089 9.517 -5.721 1.00 95.62 105 GLY A N 1
ATOM 809 C CA . GLY A 1 105 ? 16.136 9.875 -6.772 1.00 95.62 105 GLY A CA 1
ATOM 810 C C . GLY A 1 105 ? 15.332 11.133 -6.441 1.00 95.62 105 GLY A C 1
ATOM 811 O O . GLY A 1 105 ? 15.773 11.969 -5.654 1.00 95.62 105 GLY A O 1
ATOM 812 N N . T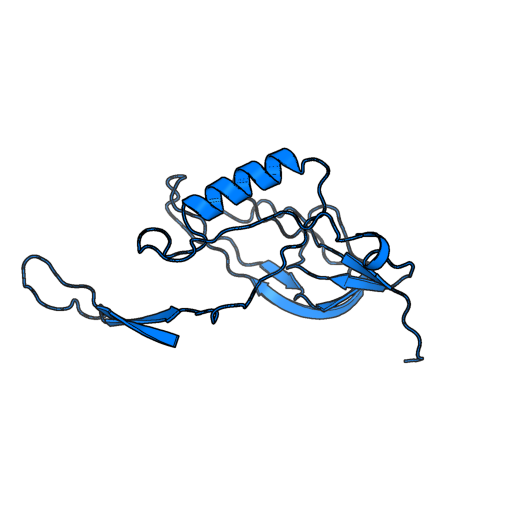HR A 1 106 ? 14.144 11.249 -7.032 1.00 96.81 106 THR A N 1
ATOM 813 C CA . THR A 1 106 ? 13.189 12.342 -6.810 1.00 96.81 106 THR A CA 1
ATOM 814 C C . THR A 1 106 ? 11.921 11.761 -6.209 1.00 96.81 106 THR A C 1
ATOM 816 O O . THR A 1 106 ? 11.218 10.986 -6.854 1.00 96.81 106 THR A O 1
ATOM 819 N N . TYR A 1 107 ? 11.631 12.108 -4.960 1.00 97.25 107 TYR A N 1
ATOM 820 C CA . TYR A 1 107 ? 10.585 11.442 -4.196 1.00 97.25 107 TYR A CA 1
ATOM 821 C C . TYR A 1 107 ? 9.918 12.371 -3.185 1.00 97.25 107 TYR A C 1
ATOM 823 O O . TYR A 1 107 ? 10.500 13.362 -2.744 1.00 97.25 107 TYR A O 1
ATOM 831 N N . GLU A 1 108 ? 8.712 11.992 -2.769 1.00 97.62 108 GLU A N 1
ATOM 832 C CA . GLU A 1 108 ? 8.032 12.572 -1.613 1.00 97.62 108 GLU A CA 1
ATOM 833 C C . GLU A 1 108 ? 7.982 11.535 -0.485 1.00 97.62 108 GLU A C 1
ATOM 835 O O . GLU A 1 108 ? 7.585 10.385 -0.699 1.00 97.62 108 GLU A O 1
ATOM 840 N N . ILE A 1 109 ? 8.372 11.947 0.723 1.00 97.00 109 ILE A N 1
ATOM 841 C CA . ILE A 1 109 ? 8.286 11.119 1.930 1.00 97.00 109 ILE A CA 1
ATOM 842 C C . ILE A 1 109 ? 7.084 11.510 2.784 1.00 97.00 109 ILE A C 1
ATOM 844 O O . ILE A 1 109 ? 6.712 12.678 2.873 1.00 97.00 109 ILE A O 1
ATOM 848 N N . PHE A 1 110 ? 6.515 10.532 3.478 1.00 97.81 110 PHE A N 1
ATOM 849 C CA . PHE A 1 110 ? 5.487 10.749 4.487 1.00 97.81 110 PHE A CA 1
ATOM 850 C C . PHE A 1 110 ? 5.615 9.733 5.625 1.00 97.81 110 PHE A C 1
ATOM 852 O O . PHE A 1 110 ? 6.164 8.643 5.460 1.00 97.81 110 PHE A O 1
ATOM 859 N N . THR A 1 111 ? 5.082 10.079 6.796 1.00 97.62 111 THR A N 1
ATOM 860 C CA . THR A 1 111 ? 4.984 9.136 7.915 1.00 97.62 111 THR A CA 1
ATOM 861 C C . THR A 1 111 ? 3.701 8.328 7.785 1.00 97.62 111 THR A C 1
ATOM 863 O O . THR A 1 111 ? 2.601 8.885 7.793 1.00 97.62 111 THR A O 1
ATOM 866 N N . LYS A 1 112 ? 3.823 7.003 7.701 1.00 96.19 112 LYS A N 1
ATOM 867 C CA . LYS A 1 112 ? 2.674 6.101 7.647 1.00 96.19 112 LYS A CA 1
ATOM 868 C C . LYS A 1 112 ? 2.290 5.635 9.045 1.00 96.19 112 LYS A C 1
ATOM 870 O O . LYS A 1 112 ? 3.098 5.073 9.782 1.00 96.19 112 LYS A O 1
ATOM 875 N N . TYR A 1 113 ? 1.015 5.815 9.373 1.00 94.44 113 TYR A N 1
ATOM 876 C CA . TYR A 1 113 ? 0.406 5.349 10.615 1.00 94.44 113 TYR A CA 1
ATOM 877 C C . TYR A 1 113 ? -0.514 4.172 10.303 1.00 94.44 113 TYR A C 1
ATOM 879 O O . TYR A 1 113 ? -1.537 4.320 9.636 1.00 94.44 113 TYR A O 1
ATOM 887 N N . GLY A 1 114 ? -0.123 2.980 10.746 1.00 89.38 114 GLY A N 1
ATOM 888 C CA . GLY A 1 114 ? -0.888 1.756 10.525 1.00 89.38 114 GLY A CA 1
ATOM 889 C C . GLY A 1 114 ? -1.740 1.382 11.732 1.00 89.38 114 GLY A C 1
ATOM 890 O O . GLY A 1 114 ? -1.336 1.589 12.875 1.00 89.38 114 GLY A O 1
ATOM 891 N N . LYS A 1 115 ? -2.885 0.752 11.472 1.00 89.88 115 LYS A N 1
ATOM 892 C CA . LYS A 1 115 ? -3.655 0.028 12.486 1.00 89.88 115 LYS A CA 1
ATOM 893 C C . LYS A 1 115 ? -3.698 -1.453 12.138 1.00 89.88 115 LYS A C 1
ATOM 895 O O . LYS A 1 115 ? -3.659 -1.822 10.966 1.00 89.88 115 LYS A O 1
ATOM 900 N N . VAL A 1 116 ? -3.737 -2.288 13.160 1.00 88.25 116 VAL A N 1
ATOM 901 C CA . VAL A 1 116 ? -3.935 -3.728 13.064 1.00 88.25 116 VAL A CA 1
ATOM 902 C C . VAL A 1 116 ? -5.417 -4.000 13.290 1.00 88.25 116 VAL A C 1
ATOM 904 O O . VAL A 1 116 ? -6.058 -3.359 14.124 1.00 88.25 116 VAL A O 1
ATOM 907 N N . TRP A 1 117 ? -5.963 -4.955 12.546 1.00 80.81 117 TRP A N 1
ATOM 908 C CA . TRP A 1 117 ? -7.240 -5.554 12.897 1.00 80.81 117 TRP A CA 1
ATOM 909 C C . TRP A 1 117 ? -7.125 -6.274 14.250 1.00 80.81 117 TRP A C 1
ATOM 911 O O . TRP A 1 117 ? -6.160 -6.996 14.495 1.00 80.81 117 TRP A O 1
ATOM 921 N N . ASN A 1 118 ? -8.114 -6.120 15.128 1.00 72.56 118 ASN A N 1
ATOM 922 C CA . ASN A 1 118 ? -8.100 -6.712 16.472 1.00 72.56 118 ASN A CA 1
ATOM 923 C C . ASN A 1 118 ? -8.327 -8.239 16.492 1.00 72.56 118 ASN A C 1
ATOM 925 O O . ASN A 1 118 ? -8.475 -8.816 17.565 1.00 72.56 118 ASN A O 1
ATOM 929 N N . GLY A 1 119 ? -8.322 -8.909 15.335 1.00 70.19 119 GLY A N 1
ATOM 930 C CA . GLY A 1 119 ? -8.500 -10.361 15.220 1.00 70.19 119 GLY A CA 1
ATOM 931 C C . GLY A 1 119 ? -7.428 -11.203 15.921 1.00 70.19 119 GLY A C 1
ATOM 932 O O . GLY A 1 119 ? -7.643 -12.391 16.122 1.00 70.19 119 GLY A O 1
ATOM 933 N N . PHE A 1 120 ? -6.309 -10.597 16.330 1.00 71.69 120 PHE A N 1
ATOM 934 C CA . PHE A 1 120 ? -5.247 -11.253 17.103 1.00 71.69 120 PHE A CA 1
ATOM 935 C C . PHE A 1 120 ? -5.326 -10.990 18.618 1.00 71.69 120 PHE A C 1
ATOM 937 O O . PHE A 1 120 ? -4.455 -11.435 19.356 1.00 71.69 120 PHE A O 1
ATOM 944 N N . GLY A 1 121 ? -6.350 -10.274 19.101 1.00 80.00 121 GLY A N 1
ATOM 945 C CA . GLY A 1 121 ? -6.489 -9.952 20.527 1.00 80.00 121 GLY A CA 1
ATOM 946 C C . GLY A 1 121 ? -5.497 -8.896 21.032 1.00 80.00 121 GLY A C 1
ATOM 947 O O . GLY A 1 121 ? -5.213 -8.838 22.225 1.00 80.00 121 GLY A O 1
ATOM 948 N N . GLU A 1 122 ? -4.954 -8.068 20.136 1.00 81.38 122 GLU A N 1
ATOM 949 C CA . GLU A 1 122 ? -4.000 -7.016 20.495 1.00 81.38 122 GLU A CA 1
ATOM 950 C C . GLU A 1 122 ? -4.637 -5.953 21.400 1.00 81.38 122 GLU A C 1
ATOM 952 O O . GLU A 1 122 ? -5.655 -5.352 21.054 1.00 81.38 122 GLU A O 1
ATOM 957 N N . ASN A 1 123 ? -3.982 -5.653 22.524 1.00 83.12 123 ASN A N 1
ATOM 958 C CA . ASN A 1 123 ? -4.397 -4.565 23.418 1.00 83.12 123 ASN A CA 1
ATOM 959 C C . ASN A 1 123 ? -4.162 -3.180 22.797 1.00 83.12 123 ASN A C 1
ATOM 961 O O . ASN A 1 123 ? -4.927 -2.246 23.032 1.00 83.12 123 ASN A O 1
ATOM 965 N N . ASN A 1 124 ? -3.094 -3.041 22.008 1.00 86.94 124 ASN A N 1
ATOM 966 C CA . ASN A 1 124 ? -2.789 -1.833 21.253 1.00 86.94 124 ASN A CA 1
ATOM 967 C C . ASN A 1 124 ? -3.059 -2.108 19.767 1.00 86.94 124 ASN A C 1
ATOM 969 O O . ASN A 1 124 ? -2.408 -2.980 19.209 1.00 86.94 124 ASN A O 1
ATOM 973 N N . PRO A 1 125 ? -3.975 -1.393 19.096 1.00 89.81 125 PRO A N 1
ATOM 974 C CA . PRO A 1 125 ? -4.229 -1.606 17.675 1.00 89.81 125 PRO A CA 1
ATOM 975 C C . PRO A 1 125 ? -3.254 -0.841 16.766 1.00 89.81 125 PRO A C 1
ATOM 977 O O . PRO A 1 125 ? -3.353 -0.957 15.547 1.00 89.81 125 PRO A O 1
ATOM 980 N N . PHE A 1 126 ? -2.362 -0.001 17.298 1.00 93.56 126 PHE A N 1
ATOM 981 C CA . PHE A 1 126 ? -1.526 0.891 16.494 1.00 93.56 126 PHE A CA 1
ATOM 982 C C . PHE A 1 126 ? -0.147 0.295 16.198 1.00 93.56 126 PHE A C 1
ATOM 984 O O . PHE A 1 126 ? 0.610 -0.041 17.108 1.00 93.56 126 PHE A O 1
ATOM 991 N N . LYS A 1 127 ? 0.222 0.256 14.911 1.00 94.50 127 LYS A N 1
ATOM 992 C CA . LYS A 1 127 ? 1.598 -0.022 14.473 1.00 94.50 127 LYS A CA 1
ATOM 993 C C . LYS A 1 127 ? 2.517 1.156 14.820 1.00 94.50 127 LYS A C 1
ATOM 995 O O . LYS A 1 127 ? 2.077 2.308 14.821 1.00 94.50 127 LYS A O 1
ATOM 1000 N N . LYS A 1 128 ? 3.802 0.874 15.055 1.00 95.69 128 LYS A N 1
ATOM 1001 C CA . LYS A 1 128 ? 4.857 1.890 15.152 1.00 95.69 128 LYS A CA 1
ATOM 1002 C C . LYS A 1 128 ? 4.875 2.704 13.844 1.00 95.69 128 LYS A C 1
ATOM 1004 O O . LYS A 1 128 ? 4.859 2.090 12.772 1.00 95.69 128 LYS A O 1
ATOM 1009 N N . PRO A 1 129 ? 4.883 4.047 13.899 1.00 96.50 129 PRO A N 1
ATOM 1010 C CA . PRO A 1 129 ? 4.995 4.869 12.699 1.00 96.50 129 PRO A CA 1
ATOM 1011 C C . PRO A 1 129 ? 6.321 4.616 11.978 1.00 96.50 129 PRO A C 1
ATOM 1013 O O . PRO A 1 129 ? 7.345 4.407 12.627 1.00 96.50 129 PRO A O 1
ATOM 1016 N N . PHE A 1 130 ? 6.312 4.668 10.649 1.00 96.12 130 PHE A N 1
ATOM 1017 C CA . PHE A 1 130 ? 7.519 4.526 9.833 1.00 96.12 130 PHE A CA 1
ATOM 1018 C C . PHE A 1 130 ? 7.500 5.492 8.648 1.00 96.12 130 PHE A C 1
ATOM 1020 O O . PHE A 1 130 ? 6.434 5.925 8.203 1.00 96.12 130 PHE A O 1
ATOM 1027 N N . LEU A 1 131 ? 8.688 5.836 8.147 1.00 96.88 131 LEU A N 1
ATOM 1028 C CA . LEU A 1 131 ? 8.841 6.641 6.938 1.00 96.88 131 LEU A CA 1
ATOM 1029 C C . LEU A 1 131 ? 8.548 5.792 5.706 1.00 96.88 131 LEU A C 1
ATOM 1031 O O . LEU A 1 131 ? 9.042 4.671 5.585 1.00 96.88 131 LEU A O 1
ATOM 1035 N N . ALA A 1 132 ? 7.765 6.341 4.790 1.00 97.50 132 ALA A N 1
ATOM 1036 C CA . ALA A 1 132 ? 7.446 5.725 3.519 1.00 97.50 132 ALA A CA 1
ATOM 1037 C C . ALA A 1 132 ? 7.550 6.752 2.390 1.00 97.50 132 ALA A C 1
ATOM 1039 O O . ALA A 1 132 ? 7.427 7.957 2.612 1.00 97.50 132 ALA A O 1
ATOM 1040 N N . PHE A 1 133 ? 7.760 6.257 1.180 1.00 97.94 133 PHE A N 1
ATOM 1041 C CA . PHE A 1 133 ? 7.742 7.043 -0.043 1.00 97.94 133 PHE A CA 1
ATOM 1042 C C . PHE A 1 133 ? 6.383 6.917 -0.720 1.00 97.94 133 PHE A C 1
ATOM 1044 O O . PHE A 1 133 ? 5.787 5.833 -0.723 1.00 97.94 133 PHE A O 1
ATOM 1051 N N . ARG A 1 134 ? 5.901 8.023 -1.288 1.00 96.69 134 ARG A N 1
ATOM 1052 C CA . ARG A 1 134 ? 4.631 8.053 -2.019 1.00 96.69 134 ARG A CA 1
ATOM 1053 C C . ARG A 1 134 ? 4.717 7.345 -3.365 1.00 96.69 134 ARG A C 1
ATOM 1055 O O . ARG A 1 134 ? 5.779 7.298 -3.995 1.00 96.69 134 ARG A O 1
ATOM 1062 N N . GLU A 1 135 ? 3.569 6.861 -3.815 1.00 95.69 135 GLU A N 1
ATOM 1063 C CA . GLU A 1 135 ? 3.311 6.502 -5.204 1.00 95.69 135 GLU A CA 1
ATOM 1064 C C . GLU A 1 135 ? 3.719 7.665 -6.131 1.00 95.69 135 GLU A C 1
ATOM 1066 O O . GLU A 1 135 ? 3.576 8.838 -5.782 1.00 95.69 135 GLU A O 1
ATOM 1071 N N . GLY A 1 136 ? 4.282 7.349 -7.296 1.00 95.38 136 GLY A N 1
ATOM 1072 C CA . GLY A 1 136 ? 4.846 8.317 -8.242 1.00 95.38 136 GLY A CA 1
ATOM 1073 C C . GLY A 1 136 ? 6.284 8.756 -7.941 1.00 95.38 136 GLY A C 1
ATOM 1074 O O . GLY A 1 136 ? 6.914 9.376 -8.794 1.00 95.38 136 GLY A O 1
ATOM 1075 N N . SER A 1 137 ? 6.844 8.409 -6.776 1.00 96.81 137 SER A N 1
ATOM 1076 C CA . SER A 1 137 ? 8.268 8.644 -6.490 1.00 96.81 137 SER A CA 1
ATOM 1077 C C . SER A 1 137 ? 9.163 7.898 -7.485 1.00 96.81 137 SER A C 1
ATOM 1079 O O . SER A 1 137 ? 8.875 6.758 -7.849 1.00 96.81 137 SER A O 1
ATOM 1081 N N . VAL A 1 138 ? 10.270 8.522 -7.889 1.00 96.62 138 VAL A N 1
ATOM 1082 C CA . VAL A 1 138 ? 11.233 7.979 -8.853 1.00 96.62 138 VAL A CA 1
ATOM 1083 C C . VAL A 1 138 ? 12.571 7.726 -8.171 1.00 96.62 138 VAL A C 1
ATOM 1085 O O . VAL A 1 138 ? 13.157 8.630 -7.578 1.00 96.62 138 VAL A O 1
ATOM 1088 N N . PHE A 1 139 ? 13.091 6.512 -8.314 1.00 96.31 139 PHE A N 1
ATOM 1089 C CA . PHE A 1 139 ? 14.339 6.073 -7.703 1.00 96.31 139 PHE A CA 1
ATOM 1090 C C . PHE A 1 139 ? 15.389 5.697 -8.746 1.00 96.31 139 PHE A C 1
ATOM 1092 O O . PHE A 1 139 ? 15.087 5.031 -9.735 1.00 96.31 139 PHE A O 1
ATOM 1099 N N . THR A 1 140 ? 16.636 6.074 -8.480 1.00 95.94 140 THR A N 1
ATOM 1100 C CA . THR A 1 140 ? 17.834 5.588 -9.186 1.00 95.94 140 THR A CA 1
ATOM 1101 C C . THR A 1 140 ? 18.564 4.506 -8.388 1.00 95.94 140 THR A C 1
ATOM 1103 O O . THR A 1 140 ? 19.259 3.669 -8.957 1.00 95.94 140 THR A O 1
ATOM 1106 N N . SER A 1 141 ? 18.359 4.469 -7.070 1.00 95.44 141 SER A N 1
ATOM 1107 C CA . SER A 1 141 ? 18.814 3.406 -6.174 1.00 95.44 141 SER A CA 1
ATOM 1108 C C . SER A 1 141 ? 17.787 3.213 -5.065 1.00 95.44 141 SER A C 1
ATOM 1110 O O . SER A 1 141 ? 17.249 4.188 -4.539 1.00 95.44 141 SER A O 1
ATOM 1112 N N . TYR A 1 142 ? 17.486 1.957 -4.733 1.00 95.12 142 TYR A N 1
ATOM 1113 C CA . TYR A 1 142 ? 16.560 1.590 -3.665 1.00 95.12 142 TYR A CA 1
ATOM 1114 C C . TYR A 1 142 ? 16.779 0.134 -3.216 1.00 95.12 142 TYR A C 1
ATOM 1116 O O . TYR A 1 142 ? 17.130 -0.729 -4.028 1.00 95.12 142 TYR A O 1
ATOM 1124 N N . PRO A 1 143 ? 16.552 -0.181 -1.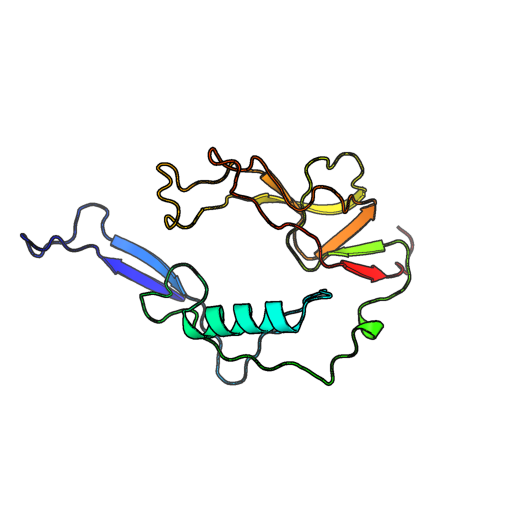932 1.00 94.31 143 PRO A N 1
ATOM 1125 C CA . PRO A 1 143 ? 16.630 -1.544 -1.427 1.00 94.31 143 PRO A CA 1
ATOM 1126 C C . PRO A 1 143 ? 15.320 -2.308 -1.651 1.00 94.31 143 PRO A C 1
ATOM 1128 O O . PRO A 1 143 ? 14.249 -1.878 -1.234 1.00 94.31 143 PRO A O 1
ATOM 1131 N N . LEU A 1 144 ? 15.412 -3.505 -2.235 1.00 86.81 144 LEU A N 1
ATOM 1132 C CA . LEU A 1 144 ? 14.291 -4.456 -2.259 1.00 86.81 144 LEU A CA 1
ATOM 1133 C C . LEU A 1 144 ? 14.196 -5.268 -0.963 1.00 86.81 144 LEU A C 1
ATOM 1135 O O . LEU A 1 144 ? 13.105 -5.601 -0.499 1.00 86.81 144 LEU A O 1
ATOM 1139 N N . ARG A 1 145 ? 15.343 -5.603 -0.360 1.00 89.06 145 ARG A N 1
ATOM 1140 C CA . ARG A 1 145 ? 15.388 -6.394 0.875 1.00 89.06 145 ARG A CA 1
ATOM 1141 C C . ARG A 1 145 ? 14.886 -5.575 2.059 1.00 89.06 145 ARG A C 1
ATOM 1143 O O . ARG A 1 145 ? 15.224 -4.408 2.210 1.00 89.06 145 ARG A O 1
ATOM 1150 N N . GLY A 1 146 ? 14.121 -6.225 2.934 1.00 88.69 146 GLY A N 1
ATOM 1151 C CA . GLY A 1 146 ? 13.594 -5.592 4.143 1.00 88.69 146 GLY A CA 1
ATOM 1152 C C . GLY A 1 146 ? 12.400 -4.669 3.902 1.00 88.69 146 GLY A C 1
ATOM 1153 O O . GLY A 1 146 ? 12.065 -3.918 4.809 1.00 88.69 146 GLY A O 1
ATOM 1154 N N . SER A 1 147 ? 11.769 -4.736 2.725 1.00 91.31 147 SER A N 1
ATOM 1155 C CA . SER A 1 147 ? 10.531 -4.020 2.380 1.00 91.31 147 SER A CA 1
ATOM 1156 C C . SER A 1 147 ? 9.256 -4.711 2.888 1.00 91.31 147 SER A C 1
ATOM 1158 O O . SER A 1 147 ? 8.181 -4.125 2.910 1.00 91.31 147 SER A O 1
ATOM 1160 N N . ALA A 1 148 ? 9.361 -5.941 3.391 1.00 94.81 148 ALA A N 1
ATOM 1161 C CA . ALA A 1 148 ? 8.414 -6.468 4.366 1.00 94.81 148 ALA A CA 1
ATOM 1162 C C . ALA A 1 148 ? 8.874 -6.028 5.765 1.00 94.81 148 ALA A C 1
ATOM 1164 O O . ALA A 1 148 ? 9.769 -6.635 6.362 1.00 94.81 148 ALA A O 1
ATOM 1165 N N . LEU A 1 149 ? 8.306 -4.934 6.273 1.00 95.69 149 LEU A N 1
ATOM 1166 C CA . LEU A 1 149 ? 8.697 -4.373 7.562 1.00 95.69 149 LEU A CA 1
ATOM 1167 C C . LEU A 1 149 ? 8.257 -5.302 8.696 1.00 95.69 149 LEU A C 1
ATOM 1169 O O . LEU A 1 149 ? 7.077 -5.632 8.830 1.00 95.69 149 LEU A O 1
ATOM 1173 N N . THR A 1 150 ? 9.209 -5.679 9.543 1.00 94.94 150 THR A N 1
ATOM 1174 C CA . THR A 1 150 ? 8.977 -6.419 10.791 1.00 94.94 150 THR A CA 1
ATOM 1175 C C . THR A 1 150 ? 9.219 -5.494 11.981 1.00 94.94 150 THR A C 1
ATOM 1177 O O . THR A 1 150 ? 9.779 -4.414 11.809 1.00 94.94 150 THR A O 1
ATOM 1180 N N . ASP A 1 151 ? 8.859 -5.929 13.191 1.00 93.88 151 ASP A N 1
ATOM 1181 C CA . ASP A 1 151 ? 8.983 -5.116 14.418 1.00 93.88 151 ASP A CA 1
ATOM 1182 C C . ASP A 1 151 ? 8.222 -3.772 14.338 1.00 93.88 151 ASP A C 1
ATOM 1184 O O . ASP A 1 151 ? 8.556 -2.769 14.968 1.00 93.88 151 ASP A O 1
ATOM 1188 N N . VAL A 1 152 ? 7.136 -3.758 13.565 1.00 94.00 152 VAL A N 1
ATOM 1189 C CA . VAL A 1 152 ? 6.226 -2.611 13.430 1.00 94.00 152 VAL A CA 1
ATOM 1190 C C . VAL A 1 152 ? 5.115 -2.626 14.480 1.00 94.00 152 VAL A C 1
ATOM 1192 O O . VAL A 1 152 ? 4.216 -1.793 14.438 1.00 94.00 152 VAL A O 1
ATOM 1195 N N . HIS A 1 153 ? 5.134 -3.573 15.415 1.00 94.50 153 HIS A N 1
ATOM 1196 C CA . HIS A 1 153 ? 4.145 -3.721 16.478 1.00 94.50 153 HIS A CA 1
ATOM 1197 C C . HIS A 1 153 ? 4.774 -4.405 17.697 1.00 94.50 153 HIS A C 1
ATOM 1199 O O . HIS A 1 153 ? 5.832 -5.016 17.575 1.00 94.50 153 HIS A O 1
ATOM 1205 N N . SER A 1 154 ? 4.122 -4.339 18.861 1.00 91.31 154 SER A N 1
ATOM 1206 C CA . SER A 1 154 ? 4.530 -5.115 20.044 1.00 91.31 154 SER A CA 1
ATOM 1207 C C . SER A 1 154 ? 4.402 -6.627 19.835 1.00 91.31 154 SER A C 1
ATOM 1209 O O . SER A 1 154 ? 5.127 -7.392 20.461 1.00 91.31 154 SER A O 1
ATOM 1211 N N . ASN A 1 155 ? 3.502 -7.057 18.946 1.00 91.38 155 ASN A N 1
ATOM 1212 C CA . ASN A 1 155 ? 3.434 -8.441 18.487 1.00 91.38 155 ASN A CA 1
ATOM 1213 C C . ASN A 1 155 ? 4.372 -8.620 17.278 1.00 91.38 155 ASN A C 1
ATOM 1215 O O . ASN A 1 155 ? 4.104 -8.042 16.219 1.00 91.38 155 ASN A O 1
ATOM 1219 N N . PRO A 1 156 ? 5.433 -9.438 17.395 1.00 90.94 156 PRO A N 1
ATOM 1220 C CA . PRO A 1 156 ? 6.431 -9.613 16.340 1.00 90.94 156 PRO A CA 1
ATOM 1221 C C . PRO A 1 156 ? 5.893 -10.319 15.087 1.00 90.94 156 PRO A C 1
ATOM 1223 O O . PRO A 1 156 ? 6.510 -10.220 14.029 1.00 90.94 156 PRO A O 1
ATOM 1226 N N . SER A 1 157 ? 4.746 -11.000 15.181 1.00 90.88 157 SER A N 1
ATOM 1227 C CA . SER A 1 157 ? 4.100 -11.678 14.046 1.00 90.88 157 SER A CA 1
ATOM 1228 C C . SER A 1 157 ? 3.429 -10.699 13.079 1.00 90.88 157 SER A C 1
ATOM 1230 O O . SER A 1 157 ? 3.074 -11.063 11.960 1.00 90.88 157 SER A O 1
ATOM 1232 N N . ILE A 1 158 ? 3.231 -9.447 13.502 1.00 91.75 158 ILE A N 1
ATOM 1233 C CA . ILE A 1 158 ? 2.597 -8.417 12.687 1.00 91.75 158 ILE A CA 1
ATOM 1234 C C . ILE A 1 158 ? 3.655 -7.733 11.830 1.00 91.75 158 ILE A C 1
ATOM 1236 O O . ILE A 1 158 ? 4.556 -7.057 12.329 1.00 91.75 158 ILE A O 1
ATOM 1240 N N . ILE A 1 159 ? 3.473 -7.848 10.519 1.00 93.25 159 ILE A N 1
ATOM 1241 C CA . ILE A 1 159 ? 4.321 -7.213 9.511 1.00 93.25 159 ILE A CA 1
ATOM 1242 C C . ILE A 1 159 ? 3.583 -6.080 8.783 1.00 93.25 159 ILE A C 1
ATOM 1244 O O . ILE A 1 159 ? 2.371 -5.869 8.938 1.00 93.25 159 ILE A O 1
ATOM 1248 N N . HIS A 1 160 ? 4.315 -5.314 7.979 1.00 94.56 160 HIS A N 1
ATOM 1249 C CA . HIS A 1 160 ? 3.752 -4.387 7.002 1.00 94.56 160 HIS A CA 1
ATOM 1250 C C . HIS A 1 160 ? 4.385 -4.647 5.635 1.00 94.56 160 HIS A C 1
ATOM 1252 O O . HIS A 1 160 ? 5.602 -4.578 5.505 1.00 94.56 160 HIS A O 1
ATOM 1258 N N . CYS A 1 161 ? 3.568 -4.942 4.624 1.00 92.94 161 CYS A N 1
ATOM 1259 C CA . CYS A 1 161 ? 4.054 -5.072 3.256 1.00 92.94 161 CYS A CA 1
ATOM 1260 C C . CYS A 1 161 ? 4.244 -3.675 2.656 1.00 92.94 161 CYS A C 1
ATOM 1262 O O . CYS A 1 161 ? 3.275 -2.933 2.509 1.00 92.94 161 CYS A O 1
ATOM 1264 N N . THR A 1 162 ? 5.487 -3.317 2.352 1.00 95.69 162 THR A N 1
ATOM 1265 C CA . THR A 1 162 ? 5.857 -2.124 1.578 1.00 95.69 162 THR A CA 1
ATOM 1266 C C . THR A 1 162 ? 6.789 -2.503 0.429 1.00 95.69 162 THR A C 1
ATOM 1268 O O . THR A 1 162 ? 7.665 -1.726 0.051 1.00 95.69 162 THR A O 1
ATOM 1271 N N . VAL A 1 163 ? 6.637 -3.732 -0.081 1.00 93.50 163 VAL A N 1
ATOM 1272 C CA . VAL A 1 163 ? 7.338 -4.215 -1.273 1.00 93.50 163 VAL A CA 1
ATOM 1273 C C . VAL A 1 163 ? 6.874 -3.353 -2.449 1.00 93.50 163 VAL A C 1
ATOM 1275 O O . VAL A 1 163 ? 5.669 -3.294 -2.715 1.00 93.50 163 VAL A O 1
ATOM 1278 N N . PRO A 1 164 ? 7.789 -2.629 -3.111 1.00 92.81 164 PRO A N 1
ATOM 1279 C CA . PRO A 1 164 ? 7.399 -1.690 -4.142 1.00 92.81 164 PRO A CA 1
ATOM 1280 C C . PRO A 1 164 ? 7.055 -2.418 -5.439 1.00 92.81 164 PRO A C 1
ATOM 1282 O O . PRO A 1 164 ? 7.757 -3.352 -5.827 1.00 92.81 164 PRO A O 1
ATOM 1285 N N . LEU A 1 165 ? 6.035 -1.931 -6.141 1.00 91.88 165 LEU A N 1
ATOM 1286 C CA . LEU A 1 165 ? 5.815 -2.264 -7.546 1.00 91.88 165 LEU A CA 1
ATOM 1287 C C . LEU A 1 165 ? 6.422 -1.144 -8.392 1.00 91.88 165 LEU A C 1
ATOM 1289 O O . LEU A 1 165 ? 6.064 0.020 -8.212 1.00 91.88 165 LEU A O 1
ATOM 1293 N N . MET A 1 166 ? 7.360 -1.480 -9.278 1.00 91.12 166 MET A N 1
ATOM 1294 C CA . MET A 1 166 ? 8.179 -0.492 -9.984 1.00 91.12 166 MET A CA 1
ATOM 1295 C C . MET A 1 166 ? 7.997 -0.562 -11.501 1.00 91.12 166 MET A C 1
ATOM 1297 O O . MET A 1 166 ? 8.102 -1.630 -12.097 1.00 91.12 166 MET A O 1
ATOM 1301 N N . ILE A 1 167 ? 7.849 0.602 -12.130 1.00 91.88 167 ILE A N 1
ATOM 1302 C CA . ILE A 1 167 ? 7.954 0.795 -13.581 1.00 91.88 167 ILE A CA 1
ATOM 1303 C C . ILE A 1 167 ? 9.341 1.337 -13.892 1.00 91.88 167 ILE A C 1
ATOM 1305 O O . ILE A 1 167 ? 9.728 2.398 -13.400 1.00 91.88 167 ILE A O 1
ATOM 1309 N N . ARG A 1 168 ? 10.093 0.640 -14.740 1.00 91.44 168 ARG A N 1
ATOM 1310 C CA . ARG A 1 168 ? 11.422 1.087 -15.167 1.00 91.44 168 ARG A CA 1
ATOM 1311 C C . ARG A 1 168 ? 11.359 1.915 -16.435 1.00 91.44 168 ARG A C 1
ATOM 1313 O O . ARG A 1 168 ? 10.656 1.569 -17.376 1.00 91.44 168 ARG A O 1
ATOM 1320 N N . PHE A 1 169 ? 12.148 2.982 -16.485 1.00 90.06 169 PHE A N 1
ATOM 1321 C CA . PHE A 1 169 ? 12.194 3.874 -17.640 1.00 90.06 169 PHE A CA 1
ATOM 1322 C C . PHE A 1 169 ? 13.545 4.586 -17.761 1.00 90.06 169 PHE A C 1
ATOM 1324 O O . PHE A 1 169 ? 14.352 4.606 -16.830 1.00 90.06 169 PHE A O 1
ATOM 1331 N N . LYS A 1 170 ? 13.796 5.167 -18.939 1.00 89.19 170 LYS A N 1
ATOM 1332 C CA . LYS A 1 170 ? 14.887 6.122 -19.162 1.00 89.19 170 LYS A CA 1
ATOM 1333 C C . LYS A 1 170 ? 14.319 7.530 -19.131 1.00 89.19 170 LYS A C 1
ATOM 1335 O O . LYS A 1 170 ? 13.371 7.820 -19.854 1.00 89.19 170 LYS A O 1
ATOM 1340 N N . MET A 1 171 ? 14.935 8.408 -18.354 1.00 84.31 171 MET A N 1
ATOM 1341 C CA . MET A 1 171 ? 14.704 9.844 -18.478 1.00 84.31 171 MET A CA 1
ATOM 1342 C C . MET A 1 171 ? 15.316 10.333 -19.798 1.00 84.31 171 MET A C 1
ATOM 1344 O O . MET A 1 171 ? 16.507 10.140 -20.042 1.00 84.31 171 MET A O 1
ATOM 1348 N N . THR A 1 172 ? 14.523 10.968 -20.660 1.00 80.12 172 THR A N 1
ATOM 1349 C CA . THR A 1 172 ? 15.026 11.695 -21.835 1.00 80.12 172 THR A CA 1
ATOM 1350 C C . THR A 1 172 ? 14.885 13.192 -21.586 1.00 80.12 172 THR A C 1
ATOM 1352 O O . THR A 1 172 ? 13.800 13.743 -21.746 1.00 80.12 172 THR A O 1
ATOM 1355 N N . GLY A 1 173 ? 15.975 13.839 -21.174 1.00 66.31 173 GLY A N 1
ATOM 1356 C CA . GLY A 1 173 ? 16.030 15.276 -20.888 1.00 66.31 173 GLY A CA 1
ATOM 1357 C C . GLY A 1 173 ? 17.041 15.573 -19.783 1.00 66.31 173 GLY A C 1
ATOM 1358 O O . GLY A 1 173 ? 17.027 14.906 -18.753 1.00 66.31 173 GLY A O 1
ATOM 1359 N N . ALA A 1 174 ? 17.958 16.509 -20.031 1.00 48.41 174 ALA A N 1
ATOM 1360 C CA . ALA A 1 174 ? 18.985 16.917 -19.076 1.00 48.41 174 ALA A CA 1
ATOM 1361 C C . ALA A 1 174 ? 18.364 17.646 -17.873 1.00 48.41 174 ALA A C 1
ATOM 1363 O O . ALA A 1 174 ? 17.398 18.392 -18.043 1.00 48.41 174 ALA A O 1
ATOM 1364 N N . ALA A 1 175 ? 18.935 17.399 -16.691 1.00 50.19 175 ALA A N 1
ATOM 1365 C CA . ALA A 1 175 ? 18.731 18.208 -15.492 1.00 50.19 175 ALA A CA 1
ATOM 1366 C C . ALA A 1 175 ? 19.123 19.676 -15.722 1.00 50.19 175 ALA A C 1
ATOM 1368 O O . ALA A 1 175 ? 20.047 19.915 -16.537 1.00 50.19 175 ALA A O 1
#

Secondary structure (DSSP, 8-state):
-EEEEEEE-TTT-SEEEEEEEEEE---PPTT---------S-HHHHHHHHHHHHHH-SSTTGGGT-S-------TT--GGGT---SSEEEE-S-B--S--TT-EEE--EEEE--B--GGG--S--BPPPEEEEPTT-EEEE---TT-EE-SSSSSTT--EE-PPPEEEE---S--

Foldseek 3Di:
DKDWFFDADPVPRDTDDVRIDIDDDDDDDPPDDDDDDDDDPPVVVVVVVVVVCLVQADDDCSVVVHRHDDDDDDPVDDCVVQADDDLKKFWQFKFDFPDWPFWDFAWDKDKDWDFADCPVVDPGRTWAIDIITDGRTMTSTGDQPRQFPAPRDPPRVDTDHRRTDIGDDYDDDDD

Radius of gyration: 20.34 Å; chains: 1; bounding box: 53×36×51 Å

pLDDT: mean 88.97, std 8.27, range [48.41, 97.94]